Protein AF-A0A955BCB3-F1 (afdb_monomer_lite)

pLDDT: mean 70.46, std 21.42, range [38.78, 98.31]

Sequence (121 aa):
VRLLVEKQLETTISAGVAMAVTGDTARSLLARADSALYSAKAGGRNRVYQHSGHHILPYNHRAERTALPATLRLAKTPDDEHEVDGEPTASSDSPNENSRQNGPAEQDRHTSTPSPLAATP

Radius of gyration: 28.95 Å; chains: 1; bounding box: 47×81×62 Å

Foldseek 3Di:
DVVVVVPDPPDAAAWFAEDDDPPDDPVNRVVNRVVLSVVCVVVPHNFYWYHDPPDIGTDDPPPPPVPDDPVVPDDPDDDDDDDDDDDDDDDDDDDDDDDDDDDDDDDDDDDDDDDDDDDDD

Structure (mmCIF, N/CA/C/O backbone):
data_AF-A0A955BCB3-F1
#
_entry.id   AF-A0A955BCB3-F1
#
loo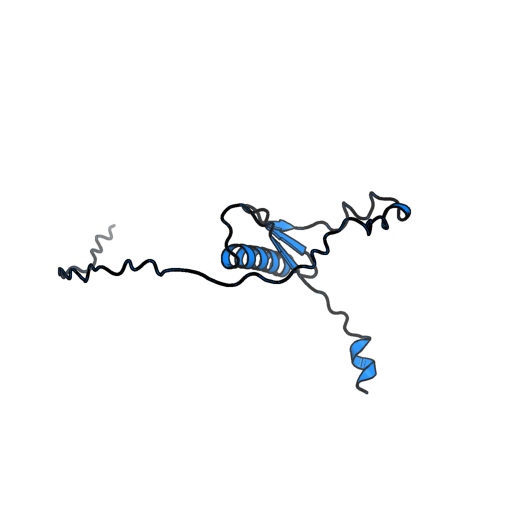p_
_atom_site.group_PDB
_atom_site.id
_atom_site.type_symbol
_atom_site.label_atom_id
_atom_site.label_alt_id
_atom_site.label_comp_id
_atom_site.label_asym_id
_atom_site.label_entity_id
_atom_site.label_seq_id
_atom_site.pdbx_PDB_ins_code
_atom_site.Cartn_x
_atom_site.Cartn_y
_atom_site.Cartn_z
_atom_site.occupancy
_atom_site.B_iso_or_equiv
_atom_site.auth_seq_id
_atom_site.auth_comp_id
_atom_site.auth_asym_id
_atom_site.auth_atom_id
_atom_site.pdbx_PDB_model_num
ATOM 1 N N . VAL A 1 1 ? 35.313 11.645 -8.702 1.00 55.72 1 VAL A N 1
ATOM 2 C CA . VAL A 1 1 ? 34.616 10.366 -9.003 1.00 55.72 1 VAL A CA 1
ATOM 3 C C . VAL A 1 1 ? 33.272 10.220 -8.268 1.00 55.72 1 VAL A C 1
ATOM 5 O O . VAL A 1 1 ? 32.329 9.766 -8.893 1.00 55.72 1 VAL A O 1
ATOM 8 N N . ARG A 1 2 ? 33.113 10.680 -7.011 1.00 55.31 2 ARG A N 1
ATOM 9 C CA . ARG A 1 2 ? 31.847 10.577 -6.237 1.00 55.31 2 ARG A CA 1
ATOM 10 C C . ARG A 1 2 ? 30.622 11.297 -6.848 1.00 55.31 2 ARG A C 1
ATOM 12 O O . ARG A 1 2 ? 29.527 10.766 -6.780 1.00 55.31 2 ARG A O 1
ATOM 19 N N . LEU A 1 3 ? 30.814 12.451 -7.494 1.00 55.62 3 LEU A N 1
ATOM 20 C CA . LEU A 1 3 ? 29.725 13.285 -8.042 1.00 55.62 3 LEU A CA 1
ATOM 21 C C . LEU A 1 3 ? 29.058 12.735 -9.319 1.00 55.62 3 LEU A C 1
ATOM 23 O O . LEU A 1 3 ? 27.982 13.189 -9.687 1.00 55.62 3 LEU A O 1
ATOM 27 N N . LEU A 1 4 ? 29.680 11.778 -10.019 1.00 56.34 4 LEU A N 1
ATOM 28 C CA . LEU A 1 4 ? 29.132 11.258 -11.280 1.00 56.34 4 LEU A CA 1
ATOM 29 C C . LEU A 1 4 ? 28.103 10.135 -11.058 1.00 56.34 4 LEU A C 1
ATOM 31 O O . LEU A 1 4 ? 27.248 9.908 -11.908 1.00 56.34 4 LEU A O 1
ATOM 35 N N . VAL A 1 5 ? 28.172 9.454 -9.909 1.00 56.09 5 VAL A N 1
ATOM 36 C CA . VAL A 1 5 ? 27.325 8.292 -9.590 1.00 56.09 5 VAL A CA 1
ATOM 37 C C . VA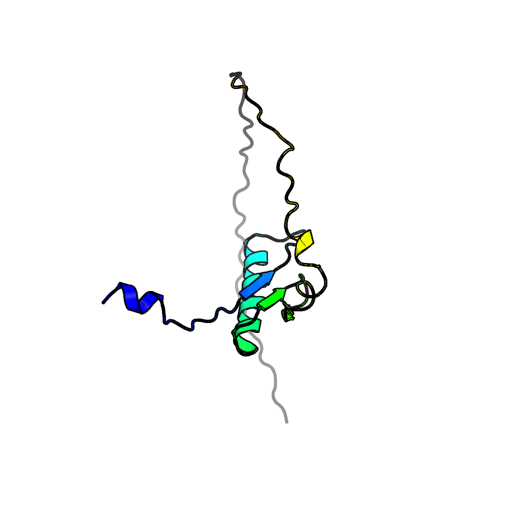L A 1 5 ? 25.886 8.713 -9.266 1.00 56.09 5 VAL A C 1
ATOM 39 O O . VAL A 1 5 ? 24.952 7.993 -9.597 1.00 56.09 5 VAL A O 1
ATOM 42 N N . GLU A 1 6 ? 25.680 9.913 -8.711 1.00 52.41 6 GLU A N 1
ATOM 43 C CA . GLU A 1 6 ? 24.342 10.441 -8.386 1.00 52.41 6 GLU A CA 1
ATOM 44 C C . GLU A 1 6 ? 23.494 10.767 -9.625 1.00 52.41 6 GLU A C 1
ATOM 46 O O . GLU A 1 6 ? 22.269 10.779 -9.546 1.00 52.41 6 GLU A O 1
ATOM 51 N N . LYS A 1 7 ? 24.119 11.012 -10.786 1.00 56.19 7 LYS A N 1
ATOM 52 C CA . LYS A 1 7 ? 23.417 11.502 -11.984 1.00 56.19 7 LYS A CA 1
ATOM 53 C C . LYS A 1 7 ? 22.960 10.395 -12.945 1.00 56.19 7 LYS A C 1
ATOM 55 O O . LYS A 1 7 ? 22.252 10.702 -13.899 1.00 56.19 7 LYS A O 1
ATOM 60 N N . GLN A 1 8 ? 23.358 9.137 -12.728 1.00 59.59 8 GLN A N 1
ATOM 61 C CA . GLN A 1 8 ? 23.118 8.026 -13.669 1.00 59.59 8 GLN A CA 1
ATOM 62 C C . GLN A 1 8 ? 22.581 6.747 -13.016 1.00 59.59 8 GLN A C 1
ATOM 64 O O . GLN A 1 8 ? 22.901 5.636 -13.430 1.00 59.59 8 GLN A O 1
ATOM 69 N N . LEU A 1 9 ? 21.746 6.876 -11.990 1.00 69.69 9 LEU A N 1
ATOM 70 C CA . LEU A 1 9 ? 20.978 5.740 -11.495 1.00 69.69 9 LEU A CA 1
ATOM 71 C C . LEU A 1 9 ? 19.549 5.873 -12.012 1.00 69.69 9 LEU A C 1
ATOM 73 O O . LEU A 1 9 ? 18.743 6.600 -11.435 1.00 69.69 9 LEU A O 1
ATOM 77 N N . GLU A 1 10 ? 19.232 5.152 -13.090 1.00 78.69 10 GLU A N 1
ATOM 78 C CA . GLU A 1 10 ? 17.857 4.917 -13.558 1.00 78.69 10 GLU A CA 1
ATOM 79 C C . GLU A 1 10 ? 17.106 4.030 -12.550 1.00 78.69 10 GLU A C 1
ATOM 81 O O . GLU A 1 10 ? 16.729 2.889 -12.816 1.00 78.69 10 GLU A O 1
ATOM 86 N N . THR A 1 11 ? 16.941 4.529 -11.327 1.00 85.06 11 THR A N 1
ATOM 87 C CA . THR A 1 11 ? 16.252 3.803 -10.267 1.00 85.06 11 THR A CA 1
ATOM 88 C C . THR A 1 11 ? 14.771 4.109 -10.342 1.00 85.06 11 THR A C 1
ATOM 90 O O . THR A 1 11 ? 14.347 5.263 -10.353 1.00 85.06 11 THR A O 1
ATOM 93 N N . THR A 1 12 ? 13.974 3.049 -10.350 1.00 90.50 12 THR A N 1
ATOM 94 C CA . THR A 1 12 ? 12.527 3.145 -10.192 1.00 90.50 12 THR A CA 1
ATOM 95 C C . THR A 1 12 ? 12.138 2.766 -8.772 1.00 90.50 12 THR A C 1
ATOM 97 O O . THR A 1 12 ? 12.823 1.981 -8.113 1.00 90.50 12 THR A O 1
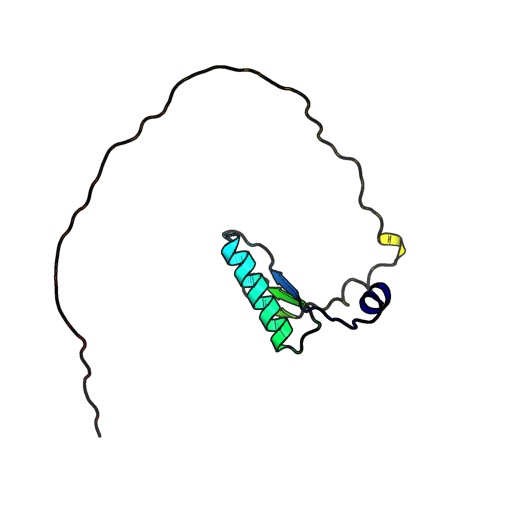ATOM 100 N N . ILE A 1 13 ? 11.014 3.298 -8.300 1.00 90.81 13 ILE A N 1
ATOM 101 C CA . ILE A 1 13 ? 10.429 2.908 -7.018 1.00 90.81 13 ILE A CA 1
ATOM 102 C C . ILE A 1 13 ? 9.0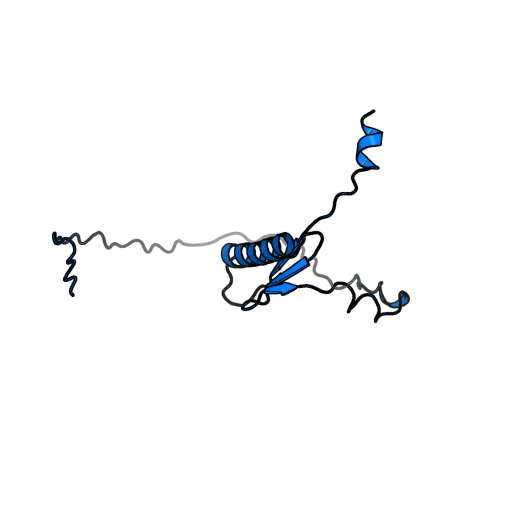79 2.236 -7.246 1.00 90.81 13 ILE A C 1
ATOM 104 O O . ILE A 1 13 ? 8.342 2.559 -8.174 1.00 90.81 13 ILE A O 1
ATOM 108 N N . SER A 1 14 ? 8.753 1.277 -6.388 1.00 95.81 14 SER A N 1
ATOM 109 C CA . SER A 1 14 ? 7.384 0.772 -6.244 1.00 95.81 14 SER A CA 1
ATOM 110 C C . SER A 1 14 ? 6.855 1.261 -4.907 1.00 95.81 14 SER A C 1
ATOM 112 O O . SER A 1 14 ? 7.623 1.312 -3.946 1.00 95.81 14 SER A O 1
ATOM 114 N N . ALA A 1 15 ? 5.575 1.611 -4.841 1.00 96.00 15 ALA A N 1
ATOM 115 C CA . ALA A 1 15 ? 4.964 2.123 -3.619 1.00 96.00 15 ALA A CA 1
ATOM 116 C C . ALA A 1 15 ? 3.630 1.428 -3.329 1.00 96.00 15 ALA A C 1
ATOM 118 O O . ALA A 1 15 ? 2.901 1.035 -4.241 1.00 96.00 15 ALA A O 1
ATOM 119 N N . GLY A 1 16 ? 3.322 1.299 -2.043 1.00 97.50 16 GLY A N 1
ATOM 120 C CA . GLY A 1 16 ? 2.030 0.860 -1.541 1.00 97.50 16 GLY A CA 1
ATOM 121 C C . GLY A 1 16 ? 1.460 1.921 -0.620 1.00 97.50 16 GLY A C 1
ATOM 122 O O . GLY A 1 16 ? 2.156 2.385 0.281 1.00 97.50 16 GLY A O 1
ATOM 123 N N . VAL A 1 17 ? 0.216 2.319 -0.859 1.00 97.06 17 VAL A N 1
ATOM 124 C CA . VAL A 1 17 ? -0.486 3.315 -0.041 1.00 97.06 17 VAL A CA 1
ATOM 125 C C . VAL A 1 17 ? -1.722 2.665 0.562 1.00 97.06 17 VAL A C 1
ATOM 127 O O . VAL A 1 17 ? -2.345 1.811 -0.064 1.00 97.06 17 VAL A O 1
ATOM 130 N N . ALA A 1 18 ? -2.098 3.059 1.771 1.00 97.44 18 ALA A N 1
ATOM 131 C CA . ALA A 1 18 ? -3.310 2.589 2.421 1.00 97.44 18 ALA A CA 1
ATOM 132 C C . ALA A 1 18 ? -4.119 3.776 2.941 1.00 97.44 18 ALA A C 1
ATOM 134 O O . ALA A 1 18 ? -3.568 4.670 3.580 1.00 97.44 18 ALA A O 1
ATOM 135 N N . MET A 1 19 ? -5.426 3.772 2.679 1.00 94.94 19 MET A N 1
ATOM 136 C CA . MET A 1 19 ? -6.347 4.715 3.313 1.00 94.94 19 MET A CA 1
ATOM 137 C C . MET A 1 19 ? -6.563 4.280 4.762 1.00 94.94 19 MET A C 1
ATOM 139 O O . MET A 1 19 ? -6.825 3.097 4.998 1.00 94.94 19 MET A O 1
ATOM 143 N N . ALA A 1 20 ? -6.430 5.201 5.715 1.00 95.31 20 ALA A N 1
ATOM 144 C CA . ALA A 1 20 ? -6.767 4.941 7.111 1.00 95.31 20 ALA A CA 1
ATOM 145 C C . ALA A 1 20 ? -8.289 4.868 7.269 1.00 95.31 20 ALA A C 1
ATOM 147 O O . ALA A 1 20 ? -9.007 5.728 6.757 1.00 95.31 20 ALA A O 1
ATOM 148 N N . VAL A 1 21 ? -8.769 3.836 7.955 1.00 94.00 21 VAL A N 1
ATOM 149 C CA . VAL A 1 21 ? -10.187 3.637 8.258 1.00 94.00 21 VAL A CA 1
ATOM 150 C C . VAL A 1 21 ? -10.391 3.550 9.767 1.00 94.00 21 VAL A C 1
ATOM 152 O O . VAL A 1 21 ? -9.463 3.271 10.528 1.00 94.00 21 VAL A O 1
ATOM 155 N N . THR A 1 22 ? -11.616 3.808 10.221 1.00 95.25 22 THR A N 1
ATOM 156 C CA . THR A 1 22 ? -11.968 3.725 11.642 1.00 95.25 22 THR A CA 1
ATOM 157 C C . THR A 1 22 ? -11.615 2.351 12.209 1.00 95.25 22 THR A C 1
ATOM 159 O O . THR A 1 22 ? -11.964 1.326 11.628 1.00 95.25 22 THR A O 1
ATOM 162 N N . GLY A 1 23 ? -10.935 2.336 13.357 1.00 94.44 23 GLY A N 1
ATOM 163 C CA . GLY A 1 23 ? -10.478 1.106 14.007 1.00 94.44 23 GLY A CA 1
ATOM 164 C C . GLY A 1 23 ? -9.092 0.631 13.565 1.00 94.44 23 GLY A C 1
ATOM 165 O O . GLY A 1 23 ? -8.591 -0.345 14.123 1.00 94.44 23 GLY A O 1
ATOM 166 N N . ASP A 1 24 ? -8.438 1.312 12.619 1.00 95.69 24 ASP A N 1
ATOM 167 C CA . ASP A 1 24 ? -7.036 1.033 12.335 1.00 95.69 24 ASP A CA 1
ATOM 168 C C . ASP A 1 24 ? -6.128 1.385 13.512 1.00 95.69 24 ASP A C 1
ATOM 170 O O . ASP A 1 24 ? -6.227 2.436 14.144 1.00 95.69 24 ASP A O 1
ATOM 174 N N . THR A 1 25 ? -5.148 0.517 13.718 1.00 97.75 25 THR A N 1
ATOM 175 C CA . THR A 1 25 ? -3.937 0.838 14.466 1.00 97.75 25 THR A CA 1
ATOM 176 C C . THR A 1 25 ? -2.840 1.238 13.483 1.00 97.75 25 THR A C 1
ATOM 178 O O . THR A 1 25 ? -2.886 0.891 12.300 1.00 97.75 25 THR A O 1
ATOM 181 N N . ALA A 1 26 ? -1.776 1.881 13.968 1.00 97.56 26 ALA A N 1
ATOM 182 C CA . ALA A 1 26 ? -0.596 2.147 13.140 1.00 97.56 26 ALA A CA 1
ATOM 183 C C . ALA A 1 26 ? -0.044 0.861 12.490 1.00 97.56 26 ALA A C 1
ATOM 185 O O . ALA A 1 26 ? 0.365 0.865 11.329 1.00 97.56 26 ALA A O 1
ATOM 186 N N . ARG A 1 27 ? -0.096 -0.265 13.216 1.00 98.12 27 ARG A N 1
ATOM 187 C CA . ARG A 1 27 ? 0.356 -1.567 12.718 1.00 98.12 27 ARG A CA 1
ATOM 188 C C . ARG A 1 27 ? -0.538 -2.106 11.601 1.00 98.12 27 ARG A C 1
ATOM 190 O O . ARG A 1 27 ? -0.003 -2.594 10.608 1.00 98.12 27 ARG A O 1
ATOM 197 N N . SER A 1 28 ? -1.865 -2.031 11.739 1.00 97.44 28 SER A N 1
ATOM 198 C CA . SER A 1 28 ? -2.783 -2.511 10.693 1.00 97.44 28 SER A CA 1
ATOM 199 C C . SER A 1 28 ? -2.694 -1.645 9.440 1.00 97.44 28 SER A C 1
ATOM 201 O O . SER A 1 28 ? -2.625 -2.179 8.334 1.00 97.44 28 SER A O 1
ATOM 203 N N . LEU A 1 29 ? -2.597 -0.324 9.606 1.00 97.56 29 LEU A N 1
ATOM 204 C CA . LEU A 1 29 ? -2.410 0.609 8.499 1.00 97.56 29 LEU A CA 1
ATOM 205 C C . LEU A 1 29 ? -1.106 0.326 7.737 1.00 97.56 29 LEU A C 1
ATOM 207 O O . LEU A 1 29 ? -1.122 0.214 6.509 1.00 97.56 29 LEU A O 1
ATOM 211 N N . LEU A 1 30 ? 0.007 0.143 8.458 1.00 98.19 30 LEU A N 1
ATOM 212 C CA . LEU A 1 30 ? 1.302 -0.161 7.848 1.00 98.19 30 LEU A CA 1
ATOM 213 C C . LEU A 1 30 ? 1.295 -1.515 7.130 1.00 98.19 30 LEU A C 1
ATOM 215 O O . LEU A 1 30 ? 1.777 -1.606 6.005 1.00 98.19 30 LEU A O 1
ATOM 219 N N . ALA A 1 31 ? 0.704 -2.551 7.731 1.00 98.06 31 ALA A N 1
ATOM 220 C CA . ALA A 1 31 ? 0.597 -3.871 7.106 1.00 98.06 31 ALA A CA 1
ATOM 221 C C . ALA A 1 31 ? -0.206 -3.829 5.794 1.00 98.06 31 ALA A C 1
ATOM 223 O O . ALA A 1 31 ? 0.148 -4.491 4.815 1.00 98.06 31 ALA A O 1
ATOM 224 N N . ARG A 1 32 ? -1.265 -3.013 5.738 1.00 98.00 32 ARG A N 1
ATOM 225 C CA . ARG A 1 32 ? -2.050 -2.808 4.511 1.00 98.00 32 ARG A CA 1
ATOM 226 C C . ARG A 1 32 ? -1.263 -2.041 3.450 1.00 98.00 32 ARG A C 1
ATOM 228 O O . ARG A 1 32 ? -1.323 -2.410 2.276 1.00 98.00 32 ARG A O 1
ATOM 235 N N . ALA A 1 33 ? -0.500 -1.022 3.847 1.00 98.12 33 ALA A N 1
ATOM 236 C CA . ALA A 1 33 ? 0.388 -0.303 2.935 1.00 98.12 33 ALA A CA 1
ATOM 237 C C . ALA A 1 33 ? 1.477 -1.230 2.367 1.00 98.12 33 ALA A C 1
ATOM 239 O O . ALA A 1 33 ? 1.726 -1.218 1.161 1.00 98.12 33 ALA A O 1
ATOM 240 N N . ASP A 1 34 ? 2.060 -2.094 3.199 1.00 98.31 34 ASP A N 1
ATOM 241 C CA . ASP A 1 34 ? 3.054 -3.074 2.758 1.00 98.31 34 ASP A CA 1
ATOM 242 C C . ASP A 1 34 ? 2.444 -4.137 1.830 1.00 98.31 34 ASP A C 1
ATOM 244 O O . ASP A 1 34 ? 3.009 -4.460 0.788 1.00 98.31 34 ASP A O 1
ATOM 248 N N . SER A 1 35 ? 1.222 -4.595 2.114 1.00 98.12 35 SER A N 1
ATOM 249 C CA . SER A 1 35 ? 0.487 -5.512 1.227 1.00 98.12 35 SER A CA 1
ATOM 250 C C . SER A 1 35 ? 0.247 -4.899 -0.162 1.00 98.12 35 SER A C 1
ATOM 252 O O . SER A 1 35 ? 0.413 -5.562 -1.195 1.00 98.12 35 SER A O 1
ATOM 254 N N . ALA A 1 36 ? -0.088 -3.606 -0.215 1.00 97.94 36 ALA A N 1
ATOM 255 C CA . ALA A 1 36 ? -0.180 -2.874 -1.475 1.00 97.94 36 ALA A CA 1
ATOM 256 C C . ALA A 1 36 ? 1.191 -2.750 -2.163 1.00 97.94 36 ALA A C 1
ATOM 258 O O . ALA A 1 36 ? 1.300 -2.987 -3.366 1.00 97.94 36 ALA A O 1
ATOM 259 N N . LEU A 1 37 ? 2.262 -2.464 -1.418 1.00 97.94 37 LEU A N 1
ATOM 260 C CA . LEU A 1 37 ? 3.622 -2.384 -1.962 1.00 97.94 37 LEU A CA 1
ATOM 261 C C . LEU A 1 37 ? 4.060 -3.724 -2.562 1.00 97.94 37 LEU A C 1
ATOM 263 O O . LEU A 1 37 ? 4.675 -3.767 -3.632 1.00 97.94 37 LEU A O 1
ATOM 267 N N . TYR A 1 38 ? 3.732 -4.822 -1.889 1.00 97.94 38 TYR A N 1
ATOM 268 C CA . TYR A 1 38 ? 4.024 -6.158 -2.376 1.00 97.94 38 TYR A CA 1
ATOM 269 C C . TYR A 1 38 ? 3.286 -6.442 -3.686 1.00 97.94 38 TYR A C 1
ATOM 271 O O . TYR A 1 38 ? 3.895 -6.920 -4.643 1.00 97.94 38 TYR A O 1
ATOM 279 N N . SER A 1 39 ? 2.020 -6.030 -3.784 1.00 97.62 39 SER A N 1
ATOM 280 C CA . SER A 1 39 ? 1.241 -6.116 -5.025 1.00 97.62 39 SER A CA 1
ATOM 281 C C . SER A 1 39 ? 1.854 -5.282 -6.155 1.00 97.62 39 SER A C 1
ATOM 283 O O . SER A 1 39 ? 1.918 -5.744 -7.293 1.00 97.62 39 SER A O 1
ATOM 285 N N . ALA A 1 40 ? 2.399 -4.099 -5.856 1.00 96.56 40 ALA A N 1
ATOM 286 C CA . ALA A 1 40 ? 3.125 -3.295 -6.840 1.00 96.56 40 ALA A CA 1
ATOM 287 C C . ALA A 1 40 ? 4.400 -3.990 -7.344 1.00 96.56 40 ALA A C 1
ATOM 289 O O . ALA A 1 40 ? 4.687 -3.968 -8.544 1.00 96.56 40 ALA A O 1
ATOM 290 N N . LYS A 1 41 ? 5.151 -4.642 -6.448 1.00 96.25 41 LYS A N 1
ATOM 291 C CA . LYS A 1 41 ? 6.339 -5.430 -6.813 1.00 96.25 41 LYS A CA 1
ATOM 292 C C . LYS A 1 41 ? 5.963 -6.650 -7.661 1.00 96.25 41 LYS A C 1
ATOM 294 O O . LYS A 1 41 ? 6.603 -6.879 -8.686 1.00 96.25 41 LYS A O 1
ATOM 299 N N . ALA A 1 42 ? 4.921 -7.383 -7.267 1.00 96.81 42 ALA A N 1
ATOM 300 C CA . ALA A 1 42 ? 4.419 -8.559 -7.979 1.00 96.81 42 ALA A CA 1
ATOM 301 C C . ALA A 1 42 ? 3.822 -8.204 -9.351 1.00 96.81 42 ALA A C 1
ATOM 303 O O . ALA A 1 42 ? 4.040 -8.915 -10.325 1.00 96.81 42 ALA A O 1
ATOM 304 N N . GLY A 1 43 ? 3.152 -7.055 -9.458 1.00 91.38 43 GLY A N 1
ATOM 305 C CA . GLY A 1 43 ? 2.563 -6.541 -10.695 1.00 91.38 43 GLY A CA 1
ATOM 306 C C . GLY A 1 43 ? 3.568 -5.999 -11.717 1.00 91.38 43 GLY A C 1
ATOM 307 O O . GLY A 1 43 ? 3.152 -5.349 -12.671 1.00 91.38 43 GLY A O 1
ATOM 308 N N . GLY A 1 44 ? 4.874 -6.220 -11.529 1.00 92.94 44 GLY A N 1
ATOM 309 C CA . GLY A 1 44 ? 5.920 -5.808 -12.471 1.00 92.94 44 GLY A CA 1
ATOM 310 C C . GLY A 1 44 ? 6.737 -4.587 -12.046 1.00 92.94 44 GLY A C 1
ATOM 311 O O . GLY A 1 44 ? 7.464 -4.047 -12.876 1.00 92.94 44 GLY A O 1
ATOM 312 N N . ARG A 1 45 ? 6.656 -4.167 -10.773 1.00 94.06 45 ARG A N 1
ATOM 313 C CA . ARG A 1 45 ? 7.398 -3.024 -10.202 1.00 94.06 45 ARG A CA 1
ATOM 314 C C . ARG A 1 45 ? 7.093 -1.695 -10.916 1.00 94.06 45 ARG A C 1
ATOM 316 O O . ARG A 1 45 ? 6.179 -1.616 -11.739 1.00 94.06 45 ARG A O 1
ATOM 323 N N . ASN A 1 46 ? 7.821 -0.641 -10.530 1.00 93.12 46 ASN A N 1
ATOM 324 C CA . ASN A 1 46 ? 7.706 0.731 -11.041 1.00 93.12 46 ASN A CA 1
ATOM 325 C C . ASN A 1 46 ? 6.251 1.229 -11.119 1.00 93.12 46 ASN A C 1
ATOM 327 O O . ASN A 1 46 ? 5.795 1.755 -12.134 1.00 93.12 46 ASN A O 1
ATOM 331 N N . ARG A 1 47 ? 5.478 0.960 -10.065 1.00 93.81 47 ARG A N 1
ATOM 332 C CA . ARG A 1 47 ? 4.052 1.284 -9.996 1.00 93.81 47 ARG A CA 1
ATOM 333 C C . ARG A 1 47 ? 3.598 1.464 -8.561 1.00 93.81 47 ARG A C 1
ATOM 335 O O . ARG A 1 47 ? 4.300 1.095 -7.617 1.00 93.81 47 ARG A O 1
ATOM 342 N N . VAL A 1 48 ? 2.404 2.022 -8.427 1.00 95.38 48 VAL A N 1
ATOM 343 C CA . VAL A 1 48 ? 1.753 2.259 -7.145 1.00 95.38 48 VAL A CA 1
ATOM 344 C C . VAL A 1 48 ? 0.502 1.401 -7.065 1.00 95.38 48 VAL A C 1
ATOM 346 O O . VAL A 1 48 ? -0.249 1.302 -8.035 1.00 95.38 48 VAL A O 1
ATOM 349 N N . TYR A 1 49 ? 0.289 0.773 -5.918 1.00 97.12 49 TYR A N 1
ATOM 350 C CA . TYR A 1 49 ? -0.968 0.118 -5.571 1.00 97.12 49 TYR A CA 1
ATOM 351 C C . TYR A 1 49 ? -1.533 0.775 -4.316 1.00 97.12 49 TYR A C 1
ATOM 353 O O . TYR A 1 49 ? -0.786 1.273 -3.470 1.00 97.12 49 TYR A O 1
ATOM 361 N N . GLN A 1 50 ? -2.855 0.763 -4.198 1.00 96.75 50 GLN A N 1
ATOM 362 C CA . GLN A 1 50 ? -3.575 1.307 -3.057 1.00 96.75 50 GLN A CA 1
ATOM 363 C C . GLN A 1 50 ? -4.395 0.226 -2.358 1.00 96.75 50 GLN A C 1
ATOM 365 O O . GLN A 1 50 ? -4.987 -0.628 -3.016 1.00 96.75 50 GLN A O 1
ATOM 370 N N . HIS A 1 51 ? -4.467 0.304 -1.034 1.00 97.50 51 HIS A N 1
ATOM 371 C CA . HIS A 1 51 ? -5.329 -0.514 -0.194 1.00 97.50 51 HIS A CA 1
ATOM 372 C C . HIS A 1 51 ? -6.488 0.337 0.346 1.00 97.50 51 HIS A C 1
ATOM 374 O O . HIS A 1 51 ? -6.279 1.200 1.204 1.00 97.50 51 HIS A O 1
ATOM 380 N N . SER A 1 52 ? -7.718 0.077 -0.109 1.00 92.75 52 SER A N 1
ATOM 381 C CA . SER A 1 52 ? -8.921 0.839 0.293 1.00 92.75 52 SER A CA 1
ATOM 382 C C . SER A 1 52 ? -9.431 0.512 1.701 1.00 92.75 52 SER A C 1
ATOM 384 O O . SER A 1 52 ? -10.235 1.242 2.258 1.00 92.75 52 SER A O 1
ATOM 386 N N . GLY A 1 53 ? -8.978 -0.609 2.257 1.00 90.69 53 GLY A N 1
ATOM 387 C CA . GLY A 1 53 ? -9.442 -1.169 3.534 1.00 90.69 53 GLY A CA 1
ATOM 388 C C . GLY A 1 53 ? -9.922 -2.606 3.353 1.00 90.69 53 GLY A C 1
ATOM 389 O O . GLY A 1 53 ? -9.685 -3.445 4.213 1.00 90.69 53 GLY A O 1
ATOM 390 N N . HIS A 1 54 ? -10.438 -2.914 2.160 1.00 91.44 54 HIS A N 1
ATOM 391 C CA . HIS A 1 54 ? -10.910 -4.253 1.789 1.00 91.44 54 HIS A CA 1
ATOM 392 C C . HIS A 1 54 ? -10.265 -4.796 0.512 1.00 91.44 54 HIS A C 1
ATOM 394 O O . HIS A 1 54 ? -10.132 -6.006 0.355 1.00 91.44 54 HIS A O 1
ATOM 400 N N . HIS A 1 55 ? -9.841 -3.912 -0.395 1.00 94.50 55 HIS A N 1
ATOM 401 C CA . HIS A 1 55 ? -9.299 -4.306 -1.690 1.00 94.50 55 HIS A CA 1
ATOM 402 C C . HIS A 1 55 ? -7.970 -3.617 -1.972 1.00 94.50 55 HIS A C 1
ATOM 404 O O . HIS A 1 55 ? -7.747 -2.473 -1.564 1.00 94.50 55 HIS A O 1
ATOM 410 N N . ILE A 1 56 ? -7.115 -4.322 -2.711 1.00 97.00 56 ILE A N 1
ATOM 411 C CA . ILE A 1 56 ? -5.853 -3.811 -3.234 1.00 97.00 56 ILE A CA 1
ATOM 412 C C . ILE A 1 56 ? -6.001 -3.633 -4.742 1.00 97.00 56 ILE A C 1
ATOM 414 O O . ILE A 1 56 ? -6.299 -4.589 -5.455 1.00 97.00 56 ILE A O 1
ATOM 418 N N . LEU A 1 57 ? -5.800 -2.409 -5.226 1.00 95.50 57 LEU A N 1
ATOM 419 C CA . LEU A 1 57 ? -5.990 -2.046 -6.630 1.00 95.50 57 LEU A CA 1
ATOM 420 C C . LEU A 1 57 ? -4.788 -1.243 -7.146 1.00 95.50 57 LEU A C 1
ATOM 422 O O . LEU A 1 57 ? -4.162 -0.520 -6.366 1.00 95.50 57 LEU A O 1
ATOM 426 N N . PRO A 1 58 ? -4.447 -1.336 -8.443 1.00 94.19 58 PRO A N 1
ATOM 427 C CA . PRO A 1 58 ? -3.437 -0.469 -9.038 1.00 94.19 58 PRO A CA 1
ATOM 428 C C . PRO A 1 58 ? -3.891 0.995 -8.984 1.00 94.19 58 PRO A C 1
ATOM 430 O O . PRO A 1 58 ? -5.045 1.310 -9.279 1.00 94.19 58 PRO A O 1
ATOM 433 N N . TYR A 1 59 ? -2.976 1.900 -8.634 1.00 91.25 59 TYR A N 1
ATOM 434 C CA . TYR A 1 59 ? -3.228 3.337 -8.675 1.00 91.25 59 TYR A CA 1
ATOM 435 C C . TYR A 1 59 ? -2.797 3.909 -10.029 1.00 91.25 59 TYR A C 1
ATOM 437 O O . TYR A 1 59 ? -1.611 3.954 -10.374 1.00 91.25 59 TYR A O 1
ATOM 445 N N . ASN A 1 60 ? -3.774 4.372 -10.806 1.00 81.38 60 ASN A N 1
ATOM 446 C CA . ASN A 1 60 ? -3.536 4.975 -12.112 1.00 81.38 60 ASN A CA 1
ATOM 447 C C . ASN A 1 60 ? -3.246 6.475 -11.956 1.00 81.38 60 ASN A C 1
ATOM 449 O O . ASN A 1 60 ? -4.148 7.306 -11.992 1.00 81.38 60 ASN A O 1
ATOM 453 N N . HIS A 1 61 ? -1.964 6.832 -11.873 1.00 65.00 61 HIS A N 1
ATOM 454 C CA . HIS A 1 61 ? -1.453 8.209 -11.741 1.00 65.00 61 HIS A CA 1
ATOM 455 C C . HIS A 1 61 ? -1.842 9.190 -12.878 1.00 65.00 61 HIS A C 1
ATOM 457 O O . HIS A 1 61 ? -1.472 10.365 -12.835 1.00 65.00 61 HIS A O 1
ATOM 463 N N . ARG A 1 62 ? -2.560 8.730 -13.913 1.00 58.44 62 ARG A N 1
ATOM 464 C CA . ARG A 1 62 ? -2.921 9.514 -15.106 1.00 58.44 62 ARG A CA 1
ATOM 465 C C . ARG A 1 62 ? -4.309 10.162 -15.043 1.00 58.44 62 ARG A C 1
ATOM 467 O O . ARG A 1 62 ? -4.531 11.123 -15.769 1.00 58.44 62 ARG A O 1
ATOM 474 N N . ALA A 1 63 ? -5.221 9.696 -14.188 1.00 54.84 63 ALA A N 1
ATOM 475 C CA . ALA A 1 63 ? -6.598 10.205 -14.187 1.00 54.84 63 ALA A CA 1
ATOM 476 C C . ALA A 1 63 ? -6.707 11.672 -13.714 1.00 54.84 63 ALA A C 1
ATOM 478 O O . ALA A 1 63 ? -7.504 12.429 -14.253 1.00 54.84 63 ALA A O 1
ATOM 479 N N . GLU A 1 64 ? -5.859 12.109 -12.778 1.00 52.7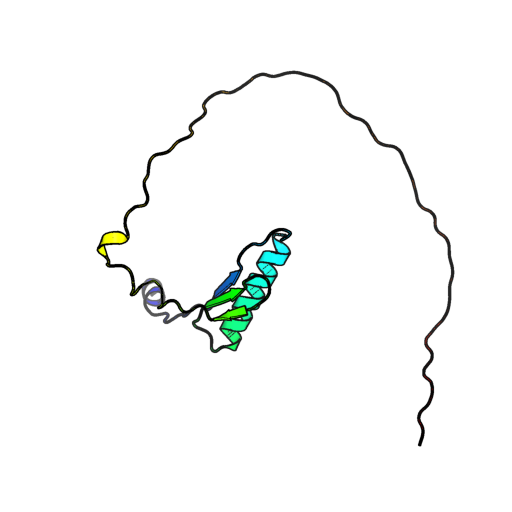2 64 GLU A N 1
ATOM 480 C CA . GLU A 1 64 ? -5.996 13.437 -12.152 1.00 52.72 64 GLU A CA 1
ATOM 481 C C . GLU A 1 64 ? -5.060 14.507 -12.741 1.00 52.72 64 GLU A C 1
ATOM 483 O O . GLU A 1 64 ? -5.386 15.693 -12.751 1.00 52.72 64 GLU A O 1
ATOM 488 N N . ARG A 1 65 ? -3.904 14.127 -13.310 1.00 49.69 65 ARG A N 1
ATOM 489 C CA . ARG A 1 65 ? -2.945 15.106 -13.868 1.00 49.69 65 ARG A CA 1
ATOM 490 C C . ARG A 1 65 ? -3.357 15.691 -15.218 1.00 49.69 65 ARG A C 1
ATOM 492 O O . ARG A 1 65 ? -2.847 16.754 -15.570 1.00 49.69 65 ARG A O 1
ATOM 499 N N . THR A 1 66 ? -4.234 15.021 -15.963 1.00 50.41 66 THR A N 1
ATOM 500 C CA . THR A 1 66 ? -4.677 15.463 -17.298 1.00 50.41 66 THR A CA 1
ATOM 501 C C . THR A 1 66 ? -5.961 16.302 -17.252 1.00 50.41 66 THR A C 1
ATOM 503 O O . THR A 1 66 ? -6.244 17.007 -18.212 1.00 50.41 66 THR A O 1
ATOM 506 N N . ALA A 1 67 ? -6.710 16.278 -16.144 1.00 53.47 67 ALA A N 1
ATOM 507 C CA . ALA A 1 67 ? -8.017 16.936 -16.052 1.00 53.47 67 ALA A CA 1
ATOM 508 C C . ALA A 1 67 ? -7.980 18.387 -15.530 1.00 53.47 67 ALA A C 1
ATOM 510 O O . ALA A 1 67 ? -8.969 19.099 -15.671 1.00 53.47 67 ALA A O 1
ATOM 511 N N . LEU A 1 68 ? -6.864 18.853 -14.953 1.00 49.75 68 LEU A N 1
ATOM 512 C CA . LEU A 1 68 ? -6.741 20.222 -14.440 1.00 49.75 68 LEU A CA 1
ATOM 513 C C . LEU A 1 68 ? -5.769 21.044 -15.302 1.00 49.75 68 LEU A C 1
ATOM 515 O O . LEU A 1 68 ? -4.612 20.627 -15.455 1.00 49.75 68 LEU A O 1
ATOM 519 N N . PRO A 1 69 ? -6.180 22.209 -15.846 1.00 49.62 69 PRO A N 1
ATOM 520 C CA . PRO A 1 69 ? -5.251 23.119 -16.504 1.00 49.62 69 PRO A CA 1
ATOM 521 C C . PRO A 1 69 ? -4.151 23.525 -15.515 1.00 49.62 69 PRO A C 1
ATOM 523 O O . PRO A 1 69 ? -4.398 23.731 -14.326 1.00 49.62 69 PRO A O 1
ATOM 526 N N . ALA A 1 70 ? -2.913 23.624 -16.006 1.00 55.66 70 ALA A N 1
ATOM 527 C CA . ALA A 1 70 ? -1.721 23.881 -15.193 1.00 55.66 70 ALA A CA 1
ATOM 528 C C . ALA A 1 70 ? -1.811 25.156 -14.327 1.00 55.66 70 ALA A C 1
ATOM 530 O O . ALA A 1 70 ? -1.090 25.269 -13.339 1.00 55.66 70 ALA A O 1
ATOM 531 N N . THR A 1 71 ? -2.722 26.072 -14.659 1.00 57.00 71 THR A N 1
ATOM 532 C CA . THR A 1 71 ? -3.007 27.318 -13.940 1.00 57.00 71 THR A CA 1
ATOM 533 C C . THR A 1 71 ? -3.669 27.128 -12.575 1.00 57.00 71 THR A C 1
ATOM 535 O O . THR A 1 71 ? -3.573 28.027 -11.750 1.00 57.00 71 THR A O 1
ATOM 538 N N . LEU A 1 72 ? -4.291 25.978 -12.287 1.00 57.09 72 LEU A N 1
ATOM 539 C CA . LEU A 1 72 ? -4.994 25.750 -11.014 1.00 57.09 72 LEU A CA 1
ATOM 540 C C . LEU A 1 72 ? -4.135 25.086 -9.920 1.00 57.09 72 LEU A C 1
ATOM 542 O O . LEU A 1 72 ? -4.646 24.730 -8.863 1.00 57.09 72 LEU A O 1
ATOM 546 N N . ARG A 1 73 ? -2.833 24.868 -10.159 1.00 56.75 73 ARG A N 1
ATOM 547 C CA . ARG A 1 73 ? -1.968 24.088 -9.247 1.00 56.75 73 ARG A CA 1
ATOM 548 C C . ARG A 1 73 ? -1.403 24.870 -8.057 1.00 56.75 73 ARG A C 1
ATOM 550 O O . ARG A 1 73 ? -0.706 24.272 -7.242 1.00 56.75 73 ARG A O 1
ATOM 557 N N . LEU A 1 74 ? -1.701 26.163 -7.932 1.00 58.78 74 LEU A N 1
ATOM 558 C CA . LEU A 1 74 ? -1.260 26.981 -6.804 1.00 58.78 74 LEU A CA 1
ATOM 559 C C . LEU A 1 74 ? -2.438 27.736 -6.182 1.00 58.78 74 LEU A C 1
ATOM 561 O O . LEU A 1 74 ? -2.676 28.900 -6.472 1.00 58.78 74 LEU A O 1
ATOM 565 N N . ALA A 1 75 ? -3.149 27.045 -5.299 1.00 47.38 75 ALA A N 1
ATOM 566 C CA . ALA A 1 75 ? -3.901 27.660 -4.214 1.00 47.38 75 ALA A CA 1
ATOM 567 C C . ALA A 1 75 ? -3.802 26.732 -2.995 1.00 47.38 75 ALA A C 1
ATOM 569 O O . ALA A 1 75 ? -4.735 26.020 -2.643 1.00 47.38 75 ALA A O 1
ATOM 570 N N . LYS A 1 76 ? -2.614 26.685 -2.384 1.00 51.00 76 LYS A N 1
ATOM 571 C CA . LYS A 1 76 ? -2.562 26.550 -0.928 1.00 51.00 76 LYS A CA 1
ATOM 572 C C . LYS A 1 76 ? -2.715 27.973 -0.423 1.00 51.00 76 LYS A C 1
ATOM 574 O O . LYS A 1 76 ? -1.830 28.779 -0.687 1.00 51.00 76 LYS A O 1
ATOM 579 N N . THR A 1 77 ? -3.840 28.282 0.200 1.00 42.41 77 THR A N 1
ATOM 580 C CA . THR A 1 77 ? -3.962 29.475 1.031 1.00 42.41 77 THR A CA 1
ATOM 581 C C . THR A 1 77 ? -2.998 29.289 2.209 1.00 42.41 77 THR A C 1
ATOM 583 O O . THR A 1 77 ? -3.142 28.308 2.945 1.00 42.41 77 THR A O 1
ATOM 586 N N . PRO A 1 78 ? -1.947 30.114 2.363 1.00 56.78 78 PRO A N 1
ATOM 587 C CA . PRO A 1 78 ? -1.519 30.443 3.710 1.00 56.78 78 PRO A CA 1
ATOM 588 C C . PRO A 1 78 ? -2.628 31.312 4.329 1.00 56.78 78 PRO A C 1
ATOM 590 O O . PRO A 1 78 ? -3.408 31.898 3.584 1.00 56.78 78 PRO A O 1
ATOM 593 N N . ASP A 1 79 ? -2.684 31.376 5.653 1.00 57.44 79 ASP A N 1
ATOM 594 C CA . ASP A 1 79 ? -3.596 32.217 6.446 1.00 57.44 79 ASP A CA 1
ATOM 595 C C . ASP A 1 79 ? -4.894 31.497 6.871 1.00 57.44 79 ASP A C 1
ATOM 597 O O . ASP A 1 79 ? -5.915 31.566 6.198 1.00 57.44 79 ASP A O 1
ATOM 601 N N . ASP A 1 80 ? -4.797 30.725 7.969 1.00 49.81 80 ASP A N 1
ATOM 602 C CA . ASP A 1 80 ? -5.756 30.750 9.095 1.00 49.81 80 ASP A CA 1
ATOM 603 C C . ASP A 1 80 ? -5.229 29.925 10.312 1.00 49.81 80 ASP A C 1
ATOM 605 O O . ASP A 1 80 ? -5.542 28.754 10.512 1.00 49.81 80 ASP A O 1
ATOM 609 N N . GLU A 1 81 ? -4.284 30.543 11.032 1.00 52.28 81 GLU A N 1
ATOM 610 C CA . GLU A 1 81 ? -4.123 30.717 12.499 1.00 52.28 81 GLU A CA 1
ATOM 611 C C . GLU A 1 81 ? -4.444 29.594 13.523 1.00 52.28 81 GLU A C 1
ATOM 613 O O . GLU A 1 81 ? -5.577 29.134 13.637 1.00 52.28 81 GLU A O 1
ATOM 618 N N . HIS A 1 82 ? -3.493 29.317 14.436 1.00 46.62 82 HIS A N 1
ATOM 619 C CA . HIS A 1 82 ? -3.626 29.745 15.848 1.00 46.62 82 HIS A CA 1
ATOM 620 C C . HIS A 1 82 ? -2.289 29.664 16.609 1.00 46.62 82 HIS A C 1
ATOM 622 O O . HIS A 1 82 ? -1.837 28.602 17.038 1.00 46.62 82 HIS A O 1
ATOM 628 N N . GLU A 1 83 ? -1.683 30.835 16.777 1.00 50.66 83 GLU A N 1
ATOM 629 C CA . GLU A 1 83 ? -0.733 31.171 17.834 1.00 50.66 83 GLU A CA 1
ATOM 630 C C . GLU A 1 83 ? -1.543 31.368 19.126 1.00 50.66 83 GLU A C 1
ATOM 632 O O . GLU A 1 83 ? -2.477 32.168 19.159 1.00 50.66 83 GLU A O 1
ATOM 637 N N . VAL A 1 84 ? -1.243 30.601 20.176 1.00 50.59 84 VAL A N 1
ATOM 638 C CA . VAL A 1 84 ? -1.785 30.847 21.519 1.00 50.59 84 VAL A CA 1
ATOM 639 C C . VAL A 1 84 ? -0.603 30.904 22.473 1.00 50.59 84 VAL A C 1
ATOM 641 O O . VAL A 1 84 ? -0.143 29.882 22.980 1.00 50.59 84 VAL A O 1
ATOM 644 N N . ASP A 1 85 ? -0.098 32.116 22.675 1.00 46.84 85 ASP A N 1
ATOM 645 C CA . ASP A 1 85 ? 0.820 32.440 23.759 1.00 46.84 85 ASP A CA 1
ATOM 646 C C . ASP A 1 85 ? 0.054 32.517 25.088 1.00 46.84 85 ASP A C 1
ATOM 648 O O . ASP A 1 85 ? -0.928 33.252 25.216 1.00 46.84 85 ASP A O 1
ATOM 652 N N . GLY A 1 86 ? 0.529 31.778 26.096 1.00 38.78 86 GLY A N 1
ATOM 653 C CA . GLY A 1 86 ? 0.067 31.897 27.481 1.00 38.78 86 GLY A CA 1
ATOM 654 C C . GLY A 1 86 ? 0.409 30.706 28.387 1.00 38.78 86 GLY A C 1
ATOM 655 O O . GLY A 1 86 ? -0.451 29.878 28.674 1.00 38.78 86 GLY A O 1
ATOM 656 N N . GLU A 1 87 ? 1.647 30.630 28.885 1.00 45.03 87 GLU A N 1
ATOM 657 C CA . GLU A 1 87 ? 1.978 29.960 30.165 1.00 45.03 87 GLU A CA 1
ATOM 658 C C . GLU A 1 87 ? 1.393 30.762 31.368 1.00 45.03 87 GLU A C 1
ATOM 660 O O . GLU A 1 87 ? 0.977 31.906 31.184 1.00 45.03 87 GLU A O 1
ATOM 665 N N . PRO A 1 88 ? 1.544 30.346 32.646 1.00 54.31 88 PRO A N 1
ATOM 666 C CA . PRO A 1 88 ? 1.212 29.077 33.306 1.00 54.31 88 PRO A CA 1
ATOM 667 C C . PRO A 1 88 ? 0.355 29.313 34.585 1.00 54.31 88 PRO A C 1
ATOM 669 O O . PRO A 1 88 ? 0.472 30.348 35.240 1.00 54.31 88 PRO A O 1
ATOM 672 N N . THR A 1 89 ? -0.425 28.331 35.061 1.00 47.03 89 THR A N 1
ATOM 673 C CA . THR A 1 89 ? -0.875 28.316 36.474 1.00 47.03 89 THR A CA 1
ATOM 674 C C . THR A 1 89 ? -0.684 26.946 37.106 1.00 47.03 89 THR A C 1
ATOM 676 O O . THR A 1 89 ? -1.259 25.948 36.675 1.00 47.03 89 THR A O 1
ATOM 679 N N . ALA A 1 90 ? 0.154 26.931 38.137 1.00 42.00 90 ALA A N 1
ATOM 680 C CA . ALA A 1 90 ? 0.479 25.798 38.982 1.00 42.00 90 ALA A CA 1
ATOM 681 C C . ALA A 1 90 ? -0.631 25.455 39.996 1.00 42.00 90 ALA A C 1
ATOM 683 O O . ALA A 1 90 ? -1.492 26.277 40.301 1.00 42.00 90 ALA A O 1
ATOM 684 N N . SER A 1 91 ? -0.456 24.278 40.615 1.00 49.75 91 SER A N 1
ATOM 685 C CA . SER A 1 91 ? -1.049 23.771 41.870 1.00 49.75 91 SER A CA 1
ATOM 686 C C . SER A 1 91 ? -2.532 23.391 41.802 1.00 49.75 91 SER A C 1
ATOM 688 O O . SER A 1 91 ? -3.409 24.226 41.646 1.00 49.75 91 SER A O 1
ATOM 690 N N . SER A 1 92 ? -2.895 22.114 41.869 1.00 48.44 92 SER A N 1
ATOM 691 C CA . SER A 1 92 ? -3.064 21.265 43.073 1.00 48.44 92 SER A CA 1
ATOM 692 C C . SER A 1 92 ? -4.293 20.386 42.719 1.00 48.44 92 SER A C 1
ATOM 694 O O . SER A 1 92 ? -5.099 20.806 41.898 1.00 48.44 92 SER A O 1
ATOM 696 N N . ASP A 1 93 ? -4.564 19.167 43.153 1.00 43.69 93 ASP A N 1
ATOM 697 C CA . ASP A 1 93 ? -4.137 18.325 44.250 1.00 43.69 93 ASP A CA 1
ATOM 698 C C . ASP A 1 93 ? -4.651 16.904 43.908 1.00 43.69 93 ASP A C 1
ATOM 700 O O . ASP A 1 93 ? -5.686 16.741 43.260 1.00 43.69 93 ASP A O 1
ATOM 704 N N . SER A 1 94 ? -3.951 15.910 44.439 1.00 54.28 94 SER A N 1
ATOM 705 C CA . SER A 1 94 ? -4.424 14.575 44.803 1.00 54.28 94 SER A CA 1
ATOM 706 C C . SER A 1 94 ? -4.436 13.396 43.797 1.00 54.28 94 SER A C 1
ATOM 708 O O . SER A 1 94 ? -4.938 13.489 42.675 1.00 54.28 94 SER A O 1
ATOM 710 N N . PRO A 1 95 ? -3.898 12.235 44.242 1.00 51.09 95 PRO A N 1
ATOM 711 C CA . PRO A 1 95 ? -3.764 10.998 43.481 1.00 51.09 95 PRO A CA 1
ATOM 712 C C . PRO A 1 95 ? -5.023 10.130 43.600 1.00 51.09 95 PRO A C 1
ATOM 714 O O . PRO A 1 95 ? -5.566 9.969 44.690 1.00 51.09 95 PRO A O 1
ATOM 717 N N . ASN A 1 96 ? -5.455 9.492 42.508 1.00 49.12 96 ASN A N 1
ATOM 718 C CA . ASN A 1 96 ? -6.431 8.407 42.614 1.00 49.12 96 ASN A CA 1
ATOM 719 C C . ASN A 1 96 ? -5.711 7.056 42.657 1.00 49.12 96 ASN A C 1
ATOM 721 O O . ASN A 1 96 ? -5.338 6.483 41.630 1.00 49.12 96 ASN A O 1
ATOM 725 N N . GLU A 1 97 ? -5.514 6.578 43.881 1.00 47.03 97 GLU A N 1
ATOM 726 C CA . GLU A 1 97 ? -5.238 5.188 44.205 1.00 47.03 97 GLU A CA 1
ATOM 727 C C . GLU A 1 97 ? -6.434 4.318 43.797 1.00 47.03 97 GLU A C 1
ATOM 729 O O . GLU A 1 97 ? -7.500 4.378 44.403 1.00 47.03 97 GLU A O 1
ATOM 734 N N . ASN A 1 98 ? -6.248 3.419 42.832 1.00 48.69 98 ASN A N 1
ATOM 735 C CA . ASN A 1 98 ? -7.020 2.181 42.846 1.00 48.69 98 ASN A CA 1
ATOM 736 C C . ASN A 1 98 ? -6.140 0.991 42.465 1.00 48.69 98 ASN A C 1
AT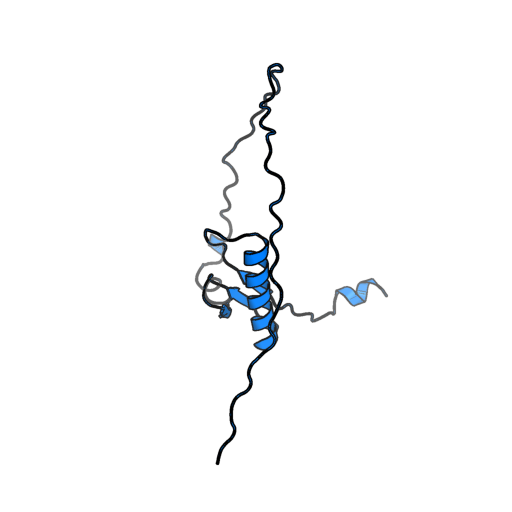OM 738 O O . ASN A 1 98 ? -6.266 0.377 41.408 1.00 48.69 98 ASN A O 1
ATOM 742 N N . SER A 1 99 ? -5.223 0.684 43.380 1.00 52.69 99 SER A N 1
ATOM 743 C CA . SER A 1 99 ? -4.693 -0.661 43.563 1.00 52.69 99 SER A CA 1
ATOM 744 C C . SER A 1 99 ? -5.655 -1.427 44.462 1.00 52.69 99 SER A C 1
ATOM 746 O O . SER A 1 99 ? -5.795 -1.078 45.630 1.00 52.69 99 SER A O 1
ATOM 748 N N . ARG A 1 100 ? -6.279 -2.482 43.936 1.00 53.28 100 ARG A N 1
ATOM 749 C CA . ARG A 1 100 ? -6.657 -3.710 44.659 1.00 53.28 100 ARG A CA 1
ATOM 750 C C . ARG A 1 100 ? -7.015 -4.752 43.600 1.00 53.28 100 ARG A C 1
ATOM 752 O O . ARG A 1 100 ? -7.989 -4.619 42.876 1.00 53.28 100 ARG A O 1
ATOM 759 N N . GLN A 1 101 ? -6.067 -5.638 43.321 1.00 50.53 101 GLN A N 1
ATOM 760 C CA . GLN A 1 101 ? -6.072 -7.001 43.852 1.00 50.53 101 GLN A CA 1
ATOM 761 C C . GLN A 1 101 ? -7.077 -7.879 43.099 1.00 50.53 101 GLN A C 1
ATOM 763 O O . GLN A 1 101 ? -8.271 -7.792 43.342 1.00 50.53 101 GLN A O 1
ATOM 768 N N . ASN A 1 102 ? -6.574 -8.747 42.222 1.00 46.31 102 ASN A N 1
ATOM 769 C CA . ASN A 1 102 ? -6.951 -10.160 42.222 1.00 46.31 102 ASN A CA 1
ATOM 770 C C . ASN A 1 102 ? -5.840 -10.954 41.525 1.00 46.31 102 ASN A C 1
ATOM 772 O O . ASN A 1 102 ? -5.599 -10.809 40.329 1.00 46.31 102 ASN A O 1
ATOM 776 N N . GLY A 1 103 ? -5.114 -11.718 42.343 1.00 42.91 103 GLY A N 1
ATOM 777 C CA . GLY A 1 103 ? -4.108 -12.689 41.931 1.00 42.91 103 GLY A CA 1
ATOM 778 C C . GLY A 1 103 ? -4.725 -13.972 41.351 1.00 42.91 103 GLY A C 1
ATOM 779 O O . GLY A 1 103 ? -5.926 -14.019 41.087 1.00 42.91 103 GLY A O 1
ATOM 780 N N . PRO A 1 104 ? -3.893 -15.002 41.120 1.00 54.69 104 PRO A N 1
ATOM 781 C CA . PRO A 1 104 ? -4.127 -16.033 40.118 1.00 54.69 104 PRO A CA 1
ATOM 782 C C . PRO A 1 104 ? -4.968 -17.196 40.655 1.00 54.69 104 PRO A C 1
ATOM 784 O O . PRO A 1 104 ? -4.809 -17.608 41.801 1.00 54.69 104 PRO A O 1
ATOM 787 N N . ALA A 1 105 ? -5.816 -17.767 39.800 1.00 49.28 105 ALA A N 1
ATOM 788 C CA . ALA A 1 105 ? -6.409 -19.082 40.015 1.00 49.28 105 ALA A CA 1
ATOM 789 C C . ALA A 1 105 ? -5.889 -20.036 38.937 1.00 49.28 105 ALA A C 1
ATOM 791 O O . ALA A 1 105 ? -6.418 -20.148 37.833 1.00 49.28 105 ALA A O 1
ATOM 792 N N . GLU A 1 106 ? -4.786 -20.671 39.298 1.00 48.31 106 GLU A N 1
ATOM 793 C CA . GLU A 1 106 ? -4.359 -21.987 38.857 1.00 48.31 106 GLU A CA 1
ATOM 794 C C . GLU A 1 106 ? -5.516 -22.984 39.032 1.00 48.31 106 GLU A C 1
ATOM 796 O O . GLU A 1 106 ? -6.095 -23.091 40.115 1.00 48.31 106 GLU A O 1
ATOM 801 N N . GLN A 1 107 ? -5.876 -23.703 37.969 1.00 55.66 107 GLN A N 1
ATOM 802 C CA . GLN A 1 107 ? -6.466 -25.027 38.113 1.00 55.66 107 GLN A CA 1
ATOM 803 C C . GLN A 1 107 ? -6.203 -25.870 36.868 1.00 55.66 107 GLN A C 1
ATOM 805 O O . GLN A 1 107 ? -6.692 -25.610 35.769 1.00 55.66 107 GLN A O 1
ATOM 810 N N . ASP A 1 108 ? -5.385 -26.882 37.120 1.00 48.38 108 ASP A N 1
ATOM 811 C CA . ASP A 1 108 ? -5.089 -28.053 36.320 1.00 48.38 108 ASP A CA 1
ATOM 812 C C . ASP A 1 108 ? -6.282 -28.610 35.537 1.00 48.38 108 ASP A C 1
ATOM 814 O O . ASP A 1 108 ? -7.390 -28.743 36.065 1.00 48.38 108 ASP A O 1
ATOM 818 N N . ARG A 1 109 ? -5.993 -29.122 34.335 1.00 54.91 109 ARG A N 1
ATOM 819 C CA . ARG A 1 109 ? -6.155 -30.558 34.052 1.00 54.91 109 ARG A CA 1
ATOM 820 C C . ARG A 1 109 ? -5.444 -30.961 32.764 1.00 54.91 109 ARG A C 1
ATOM 822 O O . ARG A 1 109 ? -5.662 -30.425 31.683 1.00 54.91 109 ARG A O 1
ATOM 829 N N . HIS A 1 110 ? -4.589 -31.954 32.950 1.00 52.78 110 HIS A N 1
ATOM 830 C CA . HIS A 1 110 ? -3.843 -32.699 31.958 1.00 52.78 110 HIS A CA 1
ATOM 831 C C . HIS A 1 110 ? -4.728 -33.514 30.992 1.00 52.78 110 HIS A C 1
ATOM 833 O O . HIS A 1 110 ? -5.826 -33.936 31.344 1.00 52.78 110 HIS A O 1
ATOM 839 N N . THR A 1 111 ? -4.109 -33.881 29.860 1.00 54.34 111 THR A N 1
ATOM 840 C CA . THR A 1 111 ? -4.416 -35.013 28.951 1.00 54.34 111 THR A CA 1
ATOM 841 C C . THR A 1 111 ? -5.680 -34.839 28.088 1.00 54.34 111 THR A C 1
ATOM 843 O O . THR A 1 111 ? -6.767 -34.625 28.593 1.00 54.34 111 THR A O 1
ATOM 846 N N . SER A 1 112 ? -5.642 -34.911 26.757 1.00 49.72 112 SER A N 1
ATOM 847 C CA . SER A 1 112 ? -5.108 -36.024 25.971 1.00 49.72 112 SER A CA 1
ATOM 848 C C . SER A 1 112 ? -4.843 -35.634 24.508 1.00 49.72 112 SER A C 1
ATOM 850 O O . SER A 1 112 ? -5.469 -34.747 23.935 1.00 49.72 112 SER A O 1
ATOM 852 N N . THR A 1 113 ? -3.888 -36.360 23.948 1.00 60.16 113 THR A N 1
ATOM 853 C CA . THR A 1 113 ? -3.389 -36.488 22.572 1.00 60.16 113 THR A CA 1
ATOM 854 C C . THR A 1 113 ? -4.455 -36.838 21.503 1.00 60.16 113 THR A C 1
ATOM 856 O O . THR A 1 113 ? -5.596 -37.142 21.844 1.00 60.16 113 THR A O 1
ATOM 859 N N . PRO A 1 114 ? -4.107 -36.781 20.194 1.00 57.72 114 PRO A N 1
ATOM 860 C CA . PRO A 1 114 ? -5.064 -36.695 19.087 1.00 57.72 114 PRO A CA 1
ATOM 861 C C . PRO A 1 114 ? -5.608 -38.058 18.626 1.00 57.72 114 PRO A C 1
ATOM 863 O O . PRO A 1 114 ? -4.929 -39.076 18.729 1.00 57.72 114 PRO A O 1
ATOM 866 N N . SER A 1 115 ? -6.808 -38.059 18.035 1.00 54.78 115 SER A N 1
ATOM 867 C CA . SER A 1 115 ? -7.362 -39.199 17.285 1.00 54.78 115 SER A CA 1
ATOM 868 C C . SER A 1 115 ? -7.070 -39.071 15.785 1.00 54.78 115 SER A C 1
ATOM 870 O O . SER A 1 115 ? -7.501 -38.090 15.180 1.00 54.78 115 SER A O 1
ATOM 872 N N . PRO A 1 116 ? -6.428 -40.065 15.147 1.00 65.12 116 PRO A N 1
ATOM 873 C CA . PRO A 1 116 ? -6.575 -40.335 13.726 1.00 65.12 116 PRO A CA 1
ATOM 874 C C . PRO A 1 116 ? -7.495 -41.551 13.550 1.00 65.12 116 PRO A C 1
ATOM 876 O O . PRO A 1 116 ? -7.232 -42.611 14.118 1.00 65.12 116 PRO A O 1
ATOM 879 N N . LEU A 1 117 ? -8.569 -41.431 12.765 1.00 54.06 117 LEU A N 1
ATOM 880 C CA . LEU A 1 117 ? -9.388 -42.592 12.422 1.00 54.06 117 LEU A CA 1
ATOM 881 C C . LEU A 1 117 ? -9.604 -42.721 10.912 1.00 54.06 117 LEU A C 1
ATOM 883 O O . LEU A 1 117 ? -10.210 -41.868 10.275 1.00 54.06 117 LEU A O 1
ATOM 887 N N . ALA A 1 118 ? -9.122 -43.873 10.442 1.00 52.41 118 ALA A N 1
ATOM 888 C CA . ALA A 1 118 ? -9.599 -44.708 9.347 1.00 52.41 118 ALA A CA 1
ATOM 889 C C . ALA A 1 118 ? -9.426 -44.224 7.900 1.00 52.41 118 ALA A C 1
ATOM 891 O O . ALA A 1 118 ? -10.250 -43.528 7.317 1.00 52.41 118 ALA A O 1
ATOM 892 N N . ALA A 1 119 ? -8.386 -44.794 7.291 1.00 54.47 119 ALA A N 1
ATOM 893 C CA . ALA A 1 119 ? -8.418 -45.303 5.929 1.00 54.47 119 ALA A CA 1
ATOM 894 C C . ALA A 1 119 ? -9.525 -46.357 5.740 1.00 54.47 119 ALA A C 1
ATOM 896 O O . ALA A 1 119 ? -9.693 -47.198 6.624 1.00 54.47 119 ALA A O 1
ATOM 897 N N . THR A 1 120 ? -10.205 -46.350 4.586 1.00 51.88 120 THR A N 1
ATOM 898 C CA . THR A 1 120 ? -10.564 -47.507 3.716 1.00 51.88 120 THR A CA 1
ATOM 899 C C . THR A 1 120 ? -11.555 -47.069 2.620 1.00 51.88 120 THR A C 1
ATOM 901 O O . THR A 1 120 ? -12.235 -46.060 2.814 1.00 51.88 120 THR A O 1
ATOM 904 N N . PRO A 1 121 ? -11.756 -47.846 1.536 1.00 66.62 121 PRO A N 1
ATOM 905 C CA . PRO A 1 121 ? -10.919 -48.902 0.954 1.00 66.62 121 PRO A CA 1
ATOM 906 C C . PRO A 1 121 ? -10.299 -48.520 -0.405 1.00 66.62 121 PRO A C 1
ATOM 908 O O . PRO A 1 121 ? -10.815 -47.600 -1.078 1.00 66.62 121 PRO A O 1
#

Secondary structure (DSSP, 8-state):
-HHHHTT-------EEEE---TT--HHHHHHHHHHHHHHHHHTTSS-EEEE-SS-EEE--TTTTTTTS-GGGS---------------------------------------PPPP-----